Protein AF-A0A212RN78-F1 (afdb_monomer_lite)

Secondary structure (DSSP, 8-state):
----TT--HHHHHHHHHHHHHHHH-HHHHHHHHH-HHHHHHHTT--GGGTTTS-------BTTB------S---GGGTT-HHHHHHHHHHHHT--PPP--

Structure (mmCIF, N/CA/C/O backbone):
data_AF-A0A212RN78-F1
#
_entry.id   AF-A0A212RN78-F1
#
loop_
_atom_site.group_PDB
_atom_site.id
_atom_site.type_symbol
_atom_site.label_atom_id
_atom_site.label_alt_id
_atom_site.label_comp_id
_atom_site.label_asym_id
_atom_site.label_entity_id
_atom_site.label_seq_id
_atom_site.pdbx_PDB_ins_code
_atom_site.Cartn_x
_atom_site.Cartn_y
_atom_site.Cartn_z
_atom_site.occupancy
_atom_site.B_iso_or_equiv
_atom_site.auth_seq_id
_atom_site.auth_comp_id
_atom_site.auth_asym_id
_atom_site.auth_atom_id
_atom_site.pdbx_PDB_model_num
ATOM 1 N N . MET A 1 1 ? -5.102 -14.180 3.852 1.00 31.94 1 MET A N 1
ATOM 2 C CA . MET A 1 1 ? -3.690 -14.178 3.379 1.00 31.94 1 MET A CA 1
ATOM 3 C C . MET A 1 1 ? -3.618 -13.767 1.902 1.00 31.94 1 MET A C 1
ATOM 5 O O . MET A 1 1 ? -3.810 -14.600 1.020 1.00 31.94 1 MET A O 1
ATOM 9 N N . ALA A 1 2 ? -3.385 -12.484 1.610 1.00 30.44 2 ALA A N 1
ATOM 10 C CA . ALA A 1 2 ? -3.176 -12.019 0.238 1.00 30.44 2 ALA A CA 1
ATOM 11 C C . ALA A 1 2 ? -1.802 -12.505 -0.256 1.00 30.44 2 ALA A C 1
ATOM 13 O O . ALA A 1 2 ? -0.760 -12.014 0.168 1.00 30.44 2 ALA A O 1
ATOM 14 N N . ARG A 1 3 ? -1.785 -13.528 -1.117 1.00 37.66 3 ARG A N 1
ATOM 15 C CA . ARG A 1 3 ? -0.553 -13.991 -1.764 1.00 37.66 3 ARG A CA 1
ATOM 16 C C . ARG A 1 3 ? -0.257 -13.076 -2.947 1.00 37.66 3 ARG A C 1
ATOM 18 O O . ARG A 1 3 ? -1.016 -13.069 -3.915 1.00 37.66 3 ARG A O 1
ATOM 25 N N . ILE A 1 4 ? 0.871 -12.369 -2.907 1.00 43.53 4 ILE A N 1
ATOM 26 C CA . ILE A 1 4 ? 1.488 -11.820 -4.119 1.00 43.53 4 ILE A CA 1
ATOM 27 C C . ILE A 1 4 ? 1.952 -13.032 -4.936 1.00 43.53 4 ILE A C 1
ATOM 29 O O . ILE A 1 4 ? 3.042 -13.561 -4.729 1.00 43.53 4 ILE A O 1
ATOM 33 N N . ARG A 1 5 ? 1.081 -13.556 -5.808 1.00 40.25 5 ARG A N 1
ATOM 34 C CA . ARG A 1 5 ? 1.454 -14.607 -6.760 1.00 40.25 5 ARG A CA 1
ATOM 35 C C . ARG A 1 5 ? 2.569 -14.043 -7.649 1.00 40.25 5 ARG A C 1
ATOM 37 O O . ARG A 1 5 ? 2.293 -13.188 -8.480 1.00 40.25 5 ARG A O 1
ATOM 44 N N . GLY A 1 6 ? 3.806 -14.503 -7.446 1.00 46.44 6 GLY A N 1
ATOM 45 C CA . GLY A 1 6 ? 4.934 -14.239 -8.349 1.00 46.44 6 GLY A CA 1
ATOM 46 C C . GLY A 1 6 ? 6.039 -13.299 -7.853 1.00 46.44 6 GLY A C 1
ATOM 47 O O . GLY A 1 6 ? 6.940 -13.007 -8.630 1.00 46.44 6 GLY A O 1
ATOM 48 N N . GLY A 1 7 ? 6.027 -12.836 -6.598 1.00 53.78 7 GLY A N 1
ATOM 49 C CA . GLY A 1 7 ? 7.159 -12.074 -6.053 1.00 53.78 7 GLY A CA 1
ATOM 50 C C . GLY A 1 7 ? 8.325 -12.995 -5.690 1.00 53.78 7 GLY A C 1
ATOM 51 O O . GLY A 1 7 ? 8.179 -13.849 -4.817 1.00 53.78 7 GLY A O 1
ATOM 52 N N . THR A 1 8 ? 9.484 -12.837 -6.329 1.00 65.50 8 THR A N 1
ATOM 53 C CA . THR A 1 8 ? 10.730 -13.467 -5.861 1.00 65.50 8 THR A CA 1
ATOM 54 C C . THR A 1 8 ? 11.078 -12.945 -4.458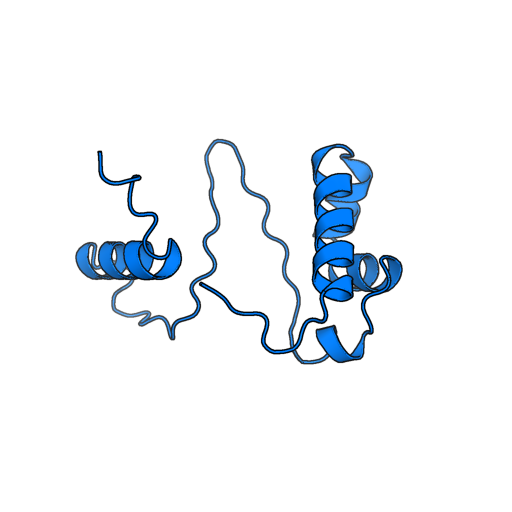 1.00 65.50 8 THR A C 1
ATOM 56 O O . THR A 1 8 ? 10.624 -11.872 -4.054 1.00 65.50 8 THR A O 1
ATOM 59 N N . ALA A 1 9 ? 11.894 -13.674 -3.687 1.00 71.44 9 ALA A N 1
ATOM 60 C CA . ALA A 1 9 ? 12.299 -13.247 -2.339 1.00 71.44 9 ALA A CA 1
ATOM 61 C C . ALA A 1 9 ? 12.884 -11.816 -2.312 1.00 71.44 9 ALA A C 1
ATOM 63 O O . ALA A 1 9 ? 12.680 -11.079 -1.348 1.00 71.44 9 ALA A O 1
ATOM 64 N N . SER A 1 10 ? 13.537 -11.395 -3.400 1.00 77.69 10 SER A N 1
ATOM 65 C CA . SER A 1 10 ? 14.064 -10.040 -3.570 1.00 77.69 10 SER A CA 1
ATOM 66 C C . SER A 1 10 ? 12.975 -8.968 -3.690 1.00 77.69 10 SER A C 1
ATOM 68 O O . SER A 1 10 ? 13.144 -7.878 -3.148 1.00 77.69 10 SER A O 1
ATOM 70 N N . VAL A 1 11 ? 11.833 -9.259 -4.324 1.00 81.19 11 VAL A N 1
ATOM 71 C CA . VAL A 1 11 ? 10.707 -8.312 -4.424 1.00 81.19 11 VAL A CA 1
ATOM 72 C C . VAL A 1 11 ? 10.139 -8.008 -3.038 1.00 81.19 11 VAL A C 1
ATOM 74 O O . VAL A 1 11 ? 9.975 -6.842 -2.688 1.00 81.19 11 VAL A O 1
ATOM 77 N N . LEU A 1 12 ? 9.904 -9.034 -2.213 1.00 81.62 12 LEU A N 1
ATOM 78 C CA . LEU A 1 12 ? 9.407 -8.845 -0.843 1.00 81.62 12 LEU A CA 1
ATOM 79 C C . LEU A 1 12 ? 10.393 -8.055 0.029 1.00 81.62 12 LEU A C 1
ATOM 81 O O . LEU A 1 12 ? 9.975 -7.180 0.784 1.00 81.62 12 LEU A O 1
ATOM 85 N N . GLN A 1 13 ? 11.696 -8.315 -0.104 1.00 86.31 13 GLN A N 1
ATOM 86 C CA . GLN A 1 13 ? 12.733 -7.556 0.603 1.00 86.31 13 GLN A CA 1
ATOM 87 C C . GLN A 1 13 ? 12.758 -6.079 0.185 1.00 86.31 13 GLN A C 1
ATOM 89 O O . GLN A 1 13 ? 12.862 -5.200 1.041 1.00 86.31 13 GLN A O 1
ATOM 94 N N . ASN A 1 14 ? 12.623 -5.792 -1.112 1.00 89.38 14 ASN A N 1
ATOM 95 C CA . ASN A 1 14 ? 12.594 -4.422 -1.620 1.00 89.38 14 ASN A CA 1
ATOM 96 C C . ASN A 1 14 ? 11.360 -3.657 -1.118 1.00 89.38 14 ASN A C 1
ATOM 98 O O . ASN A 1 14 ? 11.506 -2.524 -0.659 1.00 89.38 14 ASN A O 1
ATOM 102 N N . ILE A 1 15 ? 10.179 -4.288 -1.119 1.00 89.19 15 ILE A N 1
ATOM 103 C CA . ILE A 1 15 ? 8.960 -3.717 -0.520 1.00 89.19 15 ILE A CA 1
ATOM 104 C C . ILE A 1 15 ? 9.186 -3.439 0.972 1.00 89.19 15 ILE A C 1
ATOM 106 O O . ILE A 1 15 ? 8.935 -2.329 1.440 1.00 89.19 15 ILE A O 1
ATOM 110 N N . GLY A 1 16 ? 9.711 -4.421 1.712 1.00 89.75 16 GLY A N 1
ATOM 111 C CA . GLY A 1 16 ? 9.988 -4.283 3.142 1.00 89.75 16 GLY A CA 1
ATOM 112 C C . GLY A 1 16 ? 10.918 -3.110 3.457 1.00 89.75 16 GLY A C 1
ATOM 113 O O . GLY A 1 16 ? 10.660 -2.358 4.394 1.00 89.75 16 GLY A O 1
ATOM 114 N N . ARG A 1 17 ? 11.952 -2.885 2.637 1.00 91.25 17 ARG A N 1
ATOM 115 C CA . ARG A 1 17 ? 12.868 -1.743 2.787 1.00 91.25 17 ARG A CA 1
ATOM 116 C C . ARG A 1 17 ? 12.167 -0.396 2.592 1.00 91.25 17 ARG A C 1
ATOM 118 O O . ARG A 1 17 ? 12.428 0.528 3.357 1.00 91.25 17 ARG A O 1
ATOM 125 N N . VAL A 1 18 ? 11.282 -0.283 1.600 1.00 93.88 18 VAL A N 1
ATOM 126 C CA . VAL A 1 18 ? 10.500 0.945 1.360 1.00 93.88 18 VAL A CA 1
ATOM 127 C C . VAL A 1 18 ? 9.585 1.250 2.546 1.00 93.88 18 VAL A C 1
ATOM 129 O O . VAL A 1 18 ? 9.561 2.383 3.024 1.00 93.88 18 VAL A O 1
ATOM 132 N N . ILE A 1 19 ? 8.889 0.235 3.065 1.00 93.06 19 ILE A N 1
ATOM 133 C CA . ILE A 1 19 ? 8.002 0.377 4.230 1.00 93.06 19 ILE A CA 1
ATOM 134 C C . ILE A 1 19 ? 8.802 0.753 5.484 1.00 93.06 19 ILE A C 1
ATOM 136 O O . ILE A 1 19 ? 8.406 1.652 6.225 1.00 93.06 19 ILE A O 1
ATOM 140 N N . ALA A 1 20 ? 9.946 0.104 5.716 1.00 92.12 20 ALA A N 1
ATOM 141 C CA . ALA A 1 20 ? 10.806 0.410 6.855 1.00 92.12 20 ALA A CA 1
ATOM 142 C C . ALA A 1 20 ? 11.288 1.869 6.821 1.00 92.12 20 ALA A C 1
ATOM 144 O O . ALA A 1 20 ? 11.187 2.565 7.828 1.00 92.12 20 ALA A O 1
ATOM 145 N N . ALA A 1 21 ? 11.717 2.361 5.652 1.00 92.88 21 ALA A N 1
ATOM 146 C CA . ALA A 1 21 ? 12.100 3.761 5.479 1.00 92.88 21 ALA A CA 1
ATOM 147 C C . ALA A 1 21 ? 10.929 4.718 5.764 1.00 92.88 21 ALA A C 1
ATOM 149 O O . ALA A 1 21 ? 11.083 5.670 6.525 1.00 92.88 21 ALA A O 1
ATOM 150 N N . ALA A 1 22 ? 9.739 4.432 5.225 1.00 94.75 22 ALA A N 1
ATOM 151 C CA . ALA A 1 22 ? 8.539 5.228 5.485 1.00 94.75 22 ALA A CA 1
ATOM 152 C C . ALA A 1 22 ? 8.116 5.213 6.967 1.00 94.75 22 ALA A C 1
ATOM 154 O O . ALA A 1 22 ? 7.512 6.168 7.451 1.00 94.75 22 ALA A O 1
ATOM 155 N N . THR A 1 23 ? 8.457 4.163 7.717 1.00 91.69 23 THR A N 1
ATOM 156 C CA . THR A 1 23 ? 8.107 4.052 9.139 1.00 91.69 23 THR A CA 1
ATOM 157 C C . THR A 1 23 ? 8.904 5.037 9.998 1.00 91.69 23 THR A C 1
ATOM 159 O O . THR A 1 23 ? 8.350 5.606 10.937 1.00 91.69 23 THR A O 1
ATOM 162 N N . THR A 1 24 ? 10.171 5.295 9.667 1.00 93.31 24 THR A N 1
ATOM 163 C CA . THR A 1 24 ? 11.060 6.144 10.480 1.00 93.31 24 THR A CA 1
ATOM 164 C C . THR A 1 24 ? 11.306 7.539 9.904 1.00 93.31 24 THR A C 1
ATOM 166 O O . THR A 1 24 ? 11.739 8.417 10.644 1.00 93.31 24 THR A O 1
ATOM 169 N N . ASP A 1 25 ? 11.038 7.765 8.614 1.00 95.50 25 ASP A N 1
ATOM 170 C CA . ASP A 1 25 ? 11.257 9.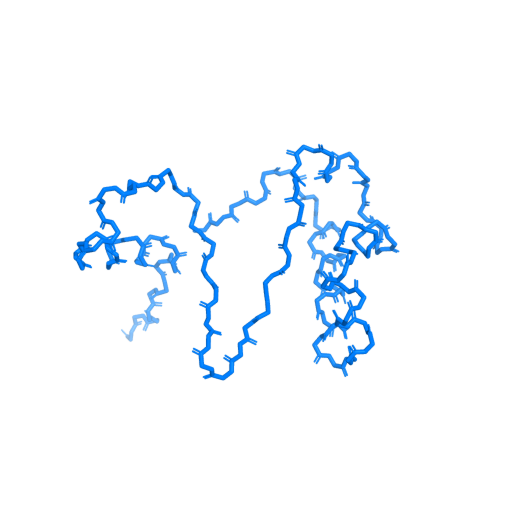049 7.935 1.00 95.50 25 ASP A CA 1
ATOM 171 C C . ASP A 1 25 ? 9.936 9.637 7.384 1.00 95.50 25 ASP A C 1
ATOM 173 O O . ASP A 1 25 ? 9.355 9.091 6.438 1.00 95.50 25 ASP A O 1
ATOM 177 N N . PRO A 1 26 ? 9.456 10.777 7.926 1.00 94.50 26 PRO A N 1
ATOM 178 C CA . PRO A 1 26 ? 8.260 11.466 7.436 1.00 94.50 26 PRO A CA 1
ATOM 179 C C . PRO A 1 26 ? 8.339 11.913 5.968 1.00 94.50 26 PRO A C 1
ATOM 181 O O . PRO A 1 26 ? 7.310 11.982 5.293 1.00 94.50 26 PRO A O 1
ATOM 184 N N . VAL A 1 27 ? 9.535 12.217 5.451 1.00 96.31 27 VAL A N 1
ATOM 185 C CA . VAL A 1 27 ? 9.727 12.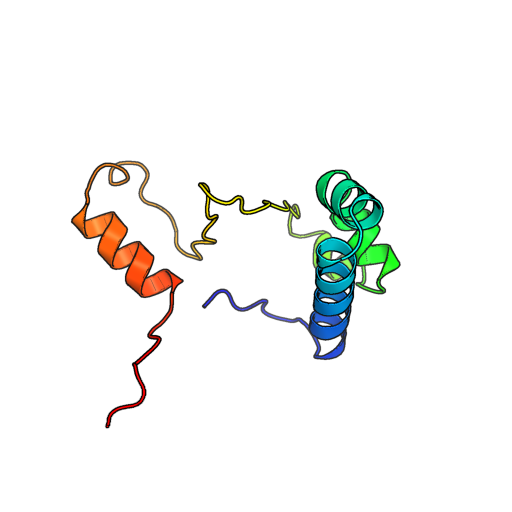607 4.046 1.00 96.31 27 VAL A CA 1
ATOM 186 C C . VAL A 1 27 ? 9.556 11.390 3.144 1.00 96.31 27 VAL A C 1
ATOM 188 O O . VAL A 1 27 ? 8.778 11.448 2.188 1.00 96.31 27 VAL A O 1
ATOM 191 N N . ALA A 1 28 ? 10.207 10.272 3.477 1.00 94.25 28 ALA A N 1
ATOM 192 C CA . ALA A 1 28 ? 10.031 9.004 2.770 1.00 94.25 28 ALA A CA 1
ATOM 193 C C . ALA A 1 28 ? 8.573 8.521 2.810 1.00 94.25 28 ALA A C 1
ATOM 195 O O . ALA A 1 28 ? 8.043 8.069 1.795 1.00 94.25 28 ALA A O 1
ATOM 196 N N . ARG A 1 29 ? 7.897 8.681 3.953 1.00 95.25 29 ARG A N 1
ATOM 197 C CA . ARG A 1 29 ? 6.468 8.385 4.115 1.00 95.25 29 ARG A CA 1
ATOM 198 C C . ARG A 1 29 ? 5.598 9.196 3.164 1.00 95.25 29 ARG A C 1
ATOM 200 O O . ARG A 1 29 ? 4.800 8.626 2.426 1.00 95.25 29 ARG A O 1
ATOM 207 N N . LYS A 1 30 ? 5.780 10.520 3.136 1.00 95.75 30 LYS A N 1
ATOM 208 C CA . LYS A 1 30 ? 5.029 11.405 2.237 1.00 95.75 30 LYS A CA 1
ATOM 209 C C . LYS A 1 30 ? 5.306 11.083 0.767 1.00 95.75 30 LYS A C 1
ATOM 211 O O . LYS A 1 30 ? 4.386 11.118 -0.045 1.00 95.75 30 LYS A O 1
ATOM 216 N N . ALA A 1 31 ? 6.550 10.750 0.422 1.00 95.31 31 ALA A N 1
ATOM 217 C CA . ALA A 1 31 ? 6.903 10.318 -0.927 1.00 95.31 31 ALA A CA 1
ATOM 218 C C . ALA A 1 31 ? 6.183 9.016 -1.314 1.00 95.31 31 ALA A C 1
ATOM 220 O O . ALA A 1 31 ? 5.612 8.945 -2.397 1.00 95.31 31 ALA A O 1
ATOM 221 N N . LEU A 1 32 ? 6.142 8.030 -0.410 1.00 95.31 32 LEU A N 1
ATOM 222 C CA . LEU A 1 32 ? 5.446 6.759 -0.623 1.00 95.31 32 LEU A CA 1
ATOM 223 C C . LEU A 1 32 ? 3.930 6.929 -0.781 1.00 95.31 32 LEU A C 1
ATOM 225 O O . LEU A 1 32 ? 3.341 6.253 -1.613 1.00 95.31 32 LEU A O 1
ATOM 229 N N . LEU A 1 33 ? 3.305 7.828 -0.018 1.00 94.62 33 LEU A N 1
ATOM 230 C CA . LEU A 1 33 ? 1.871 8.119 -0.141 1.00 94.62 33 LEU A CA 1
ATOM 231 C C . LEU A 1 33 ? 1.520 8.818 -1.463 1.00 94.62 33 LEU A C 1
ATOM 233 O O . LEU A 1 33 ? 0.470 8.548 -2.039 1.00 94.62 33 LEU A O 1
ATOM 237 N N . ASN A 1 34 ? 2.392 9.709 -1.941 1.00 95.44 34 ASN A N 1
ATOM 238 C CA . ASN A 1 34 ? 2.145 10.500 -3.148 1.00 95.44 34 ASN A CA 1
ATOM 239 C C . ASN A 1 34 ? 2.464 9.745 -4.445 1.00 95.44 34 ASN A C 1
ATOM 241 O O . ASN A 1 34 ? 1.772 9.937 -5.442 1.00 95.44 34 ASN A O 1
ATOM 245 N N . ASP A 1 35 ? 3.522 8.932 -4.445 1.00 94.62 35 ASP A N 1
ATOM 246 C CA . ASP A 1 35 ? 3.977 8.167 -5.609 1.00 94.62 35 ASP A CA 1
ATOM 247 C C . ASP A 1 35 ? 4.433 6.752 -5.196 1.00 94.62 35 ASP A C 1
ATOM 249 O O . ASP A 1 35 ? 5.636 6.459 -5.141 1.00 94.62 35 ASP A O 1
ATOM 253 N N . PRO A 1 36 ? 3.480 5.853 -4.874 1.00 93.75 36 PRO A N 1
ATOM 254 C CA . PRO A 1 36 ? 3.804 4.494 -4.464 1.00 93.75 36 PRO A CA 1
ATOM 255 C C . PRO A 1 36 ? 4.622 3.733 -5.503 1.00 93.75 36 PRO A C 1
ATOM 257 O O . PRO A 1 36 ? 5.609 3.075 -5.176 1.00 93.75 36 PRO A O 1
ATOM 260 N N . GLU A 1 37 ? 4.215 3.823 -6.766 1.00 92.12 37 GLU A N 1
ATOM 261 C CA . GLU A 1 37 ? 4.810 3.058 -7.857 1.00 92.12 37 GLU A CA 1
ATOM 262 C C . GLU A 1 37 ? 6.236 3.536 -8.136 1.00 92.12 37 GLU A C 1
ATOM 264 O O . GLU A 1 37 ? 7.151 2.713 -8.185 1.00 92.12 37 GLU A O 1
ATOM 269 N N . GLY A 1 38 ? 6.472 4.851 -8.205 1.00 92.12 38 GLY A N 1
ATOM 270 C CA . GLY A 1 38 ? 7.816 5.393 -8.382 1.00 92.12 38 GLY A CA 1
ATOM 271 C C . GLY A 1 38 ? 8.757 5.048 -7.226 1.00 92.12 38 GLY A C 1
ATOM 272 O O . GLY A 1 38 ? 9.926 4.727 -7.460 1.00 92.12 38 GLY A O 1
ATOM 273 N N . MET A 1 39 ? 8.262 5.030 -5.985 1.00 93.38 39 MET A N 1
ATOM 274 C CA . MET A 1 39 ? 9.052 4.612 -4.819 1.00 93.38 39 MET A CA 1
ATOM 275 C C . MET A 1 39 ? 9.423 3.125 -4.863 1.00 93.38 39 MET A C 1
ATOM 277 O O . MET A 1 39 ? 10.565 2.763 -4.567 1.00 93.38 39 MET A O 1
ATOM 281 N N . LEU A 1 40 ? 8.495 2.264 -5.282 1.00 91.81 40 LEU A N 1
ATOM 282 C CA . LEU A 1 40 ? 8.738 0.831 -5.448 1.00 91.81 40 LEU A CA 1
ATOM 283 C C . LEU A 1 40 ? 9.724 0.547 -6.594 1.00 91.81 40 LEU A C 1
ATOM 285 O O . LEU A 1 40 ? 10.643 -0.259 -6.423 1.00 91.81 40 LEU A O 1
ATOM 289 N N . VAL A 1 41 ? 9.612 1.259 -7.720 1.00 91.94 41 VAL A N 1
ATOM 290 C CA . VAL A 1 41 ? 10.561 1.154 -8.843 1.00 91.94 41 VAL A CA 1
ATOM 291 C C . VAL A 1 41 ? 11.965 1.591 -8.425 1.00 91.94 41 VAL A C 1
ATOM 293 O O . VAL A 1 41 ? 12.931 0.866 -8.662 1.00 91.94 41 VAL A O 1
ATOM 296 N N . ARG A 1 42 ? 12.101 2.726 -7.722 1.00 91.38 42 ARG A N 1
ATOM 297 C CA . ARG A 1 42 ? 13.395 3.193 -7.177 1.00 91.38 42 ARG A CA 1
ATOM 298 C C . ARG A 1 42 ? 14.018 2.202 -6.197 1.00 91.38 42 ARG A C 1
ATOM 300 O O . ARG A 1 42 ? 15.238 2.153 -6.065 1.00 91.38 42 ARG A O 1
ATOM 307 N N . ALA A 1 43 ? 13.195 1.402 -5.526 1.00 89.94 43 ALA A N 1
ATOM 308 C CA . ALA A 1 43 ? 13.651 0.349 -4.633 1.00 89.94 43 ALA A CA 1
ATOM 309 C C . ALA A 1 43 ? 14.065 -0.945 -5.350 1.00 89.94 43 ALA A C 1
ATOM 311 O O . ALA A 1 43 ? 14.476 -1.887 -4.670 1.00 89.94 43 ALA A O 1
ATOM 312 N N . GLY A 1 44 ? 13.994 -0.991 -6.684 1.00 89.50 44 GLY A N 1
ATOM 313 C CA . GLY A 1 44 ? 14.430 -2.120 -7.504 1.00 89.50 44 GLY A CA 1
ATOM 314 C C . GLY A 1 44 ? 13.324 -3.119 -7.838 1.00 89.50 44 GLY A C 1
ATOM 315 O O . GLY A 1 44 ? 13.624 -4.278 -8.117 1.00 89.50 44 GLY A O 1
ATOM 316 N N . ILE A 1 45 ? 12.052 -2.717 -7.761 1.00 88.06 45 ILE A N 1
ATOM 317 C CA . ILE A 1 45 ? 10.935 -3.537 -8.244 1.00 88.06 45 ILE A CA 1
ATOM 318 C C . ILE A 1 45 ? 10.742 -3.249 -9.730 1.00 88.06 45 ILE A C 1
ATOM 320 O O . ILE A 1 45 ? 10.563 -2.100 -10.124 1.00 88.06 45 ILE A O 1
ATOM 324 N N . ASP A 1 46 ? 10.785 -4.298 -10.549 1.00 87.69 46 ASP A N 1
ATOM 325 C CA . ASP A 1 46 ? 10.563 -4.171 -11.987 1.00 87.69 46 ASP A CA 1
ATOM 326 C C . ASP A 1 46 ? 9.142 -3.626 -12.252 1.00 87.69 46 ASP A C 1
ATOM 328 O O . ASP A 1 46 ? 8.173 -4.194 -11.726 1.00 87.69 46 ASP A O 1
ATOM 332 N N . PRO A 1 47 ? 8.989 -2.557 -13.059 1.00 86.19 47 PRO A N 1
ATOM 333 C CA . PRO A 1 47 ? 7.687 -2.026 -13.453 1.00 86.19 47 PRO A CA 1
ATOM 334 C C . PRO A 1 47 ? 6.709 -3.083 -13.982 1.00 86.19 47 PRO A C 1
ATOM 336 O O . PRO A 1 47 ? 5.505 -2.926 -13.797 1.00 86.19 47 PRO A O 1
ATOM 339 N N . VAL A 1 48 ? 7.181 -4.189 -14.574 1.00 83.81 48 VAL A N 1
ATOM 340 C CA . VAL A 1 48 ? 6.322 -5.295 -15.036 1.00 83.81 48 VAL A CA 1
ATOM 341 C C . VAL A 1 48 ? 5.501 -5.921 -13.903 1.00 83.81 48 VAL A C 1
ATOM 343 O O . VAL A 1 48 ? 4.380 -6.377 -14.123 1.00 83.81 48 VAL A O 1
ATOM 346 N N . HIS A 1 49 ? 6.018 -5.907 -12.670 1.00 78.00 49 HIS A N 1
ATOM 347 C CA . HIS A 1 49 ? 5.310 -6.406 -11.490 1.00 78.00 49 HIS A CA 1
ATOM 348 C C . HIS A 1 49 ? 4.249 -5.427 -10.968 1.00 78.00 49 HIS A C 1
ATOM 350 O O . HIS A 1 49 ? 3.375 -5.833 -10.200 1.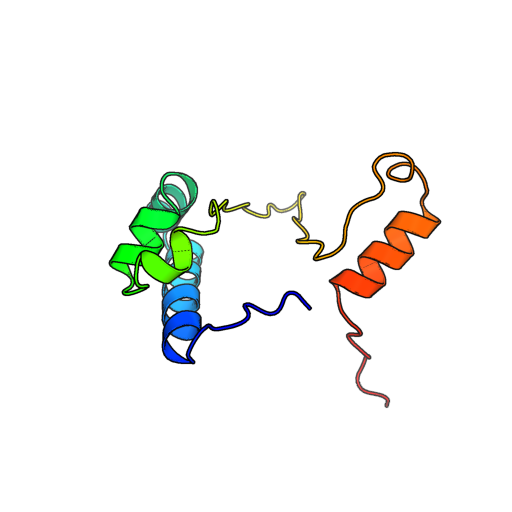00 78.00 49 HIS A O 1
ATOM 356 N N . LEU A 1 50 ? 4.313 -4.161 -11.391 1.00 79.69 50 LEU A N 1
ATOM 357 C CA . LEU A 1 50 ? 3.384 -3.095 -11.013 1.00 79.69 50 LEU A CA 1
ATOM 358 C C . LEU A 1 50 ? 2.344 -2.831 -12.111 1.00 79.69 50 LEU A C 1
ATOM 360 O O . LEU A 1 50 ? 1.193 -2.551 -11.807 1.00 79.69 50 LEU A O 1
ATOM 364 N N . ALA A 1 51 ? 2.703 -3.005 -13.385 1.00 67.06 51 ALA A N 1
ATOM 365 C CA . ALA A 1 51 ? 1.893 -2.623 -14.546 1.00 67.06 51 ALA A CA 1
ATOM 366 C C . ALA A 1 51 ? 0.488 -3.259 -14.602 1.00 67.06 51 ALA A C 1
ATOM 368 O O . ALA A 1 51 ? -0.412 -2.717 -15.238 1.00 67.06 51 ALA A O 1
ATOM 369 N N . ALA A 1 52 ? 0.273 -4.394 -13.931 1.00 62.59 52 ALA A N 1
ATOM 370 C CA . ALA A 1 52 ? -1.032 -5.055 -13.860 1.00 62.59 52 ALA A CA 1
ATOM 371 C C . ALA A 1 52 ? -1.910 -4.592 -12.678 1.00 62.59 52 ALA A C 1
ATOM 373 O O . ALA A 1 52 ? -3.025 -5.092 -12.514 1.00 62.59 52 ALA A O 1
ATOM 374 N N . LYS A 1 53 ? -1.407 -3.720 -11.794 1.00 66.62 53 LYS A N 1
ATOM 375 C CA . LYS A 1 53 ? -2.035 -3.392 -10.508 1.00 66.62 53 LYS A CA 1
ATOM 376 C C . LYS A 1 53 ? -1.761 -1.938 -10.131 1.00 66.62 53 LYS A C 1
ATOM 378 O O . LYS A 1 53 ? -0.640 -1.604 -9.776 1.00 66.62 53 LYS A O 1
ATOM 383 N N . ARG A 1 54 ? -2.807 -1.106 -10.093 1.00 81.44 54 ARG A N 1
ATOM 384 C CA . ARG A 1 54 ? -2.729 0.209 -9.440 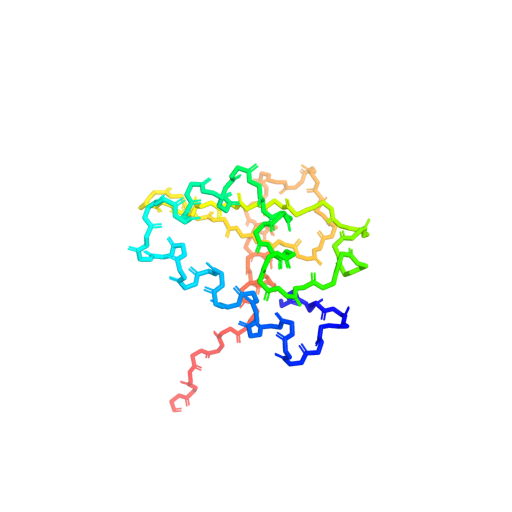1.00 81.44 54 ARG A CA 1
ATOM 385 C C . ARG A 1 54 ? -2.310 0.009 -7.984 1.00 81.44 54 ARG A C 1
ATOM 387 O O . ARG A 1 54 ? -3.053 -0.618 -7.224 1.00 81.44 54 ARG A O 1
ATOM 394 N N . VAL A 1 55 ? -1.151 0.533 -7.598 1.00 87.06 55 VAL A N 1
ATOM 395 C CA . VAL A 1 55 ? -0.695 0.462 -6.206 1.00 87.06 55 VAL A CA 1
ATOM 396 C C . VAL A 1 55 ? -1.264 1.647 -5.437 1.00 87.06 55 VAL A C 1
ATOM 398 O O . VAL A 1 55 ? -1.062 2.801 -5.802 1.00 87.06 55 VAL A O 1
ATOM 401 N N . VAL A 1 56 ? -1.980 1.357 -4.353 1.00 89.50 56 VAL A N 1
ATOM 402 C CA . VAL A 1 56 ? -2.499 2.365 -3.425 1.00 89.50 56 VAL A CA 1
ATOM 403 C C . VAL A 1 56 ? -1.914 2.086 -2.050 1.00 89.50 56 VAL A C 1
ATOM 405 O O . VAL A 1 56 ? -1.923 0.944 -1.590 1.00 89.50 56 VAL A O 1
ATOM 408 N N . VAL A 1 57 ? -1.393 3.128 -1.408 1.00 91.50 57 VAL A N 1
ATOM 409 C CA . VAL A 1 57 ? -0.872 3.058 -0.042 1.00 91.50 57 VAL A CA 1
ATOM 410 C C . VAL A 1 57 ? -1.889 3.705 0.879 1.00 91.50 57 VAL A C 1
ATOM 412 O O . VAL A 1 57 ? -2.284 4.850 0.672 1.00 91.50 57 VAL A O 1
ATOM 415 N N . HIS A 1 58 ? -2.298 2.954 1.893 1.00 91.62 58 HIS A N 1
ATOM 416 C CA . HIS A 1 58 ? -3.131 3.439 2.978 1.00 91.62 58 HIS A CA 1
ATOM 417 C C . HIS A 1 58 ? -2.297 3.478 4.256 1.00 91.62 58 HIS A C 1
ATOM 419 O O . HIS A 1 58 ? -1.598 2.514 4.566 1.00 91.62 58 HIS A O 1
ATOM 425 N N . GLU A 1 59 ? -2.346 4.602 4.966 1.00 90.75 59 GLU A N 1
ATOM 426 C CA . GLU A 1 59 ? -1.651 4.782 6.236 1.00 90.75 59 GLU A CA 1
ATOM 427 C C . GLU A 1 59 ? -2.626 4.603 7.396 1.00 90.75 59 GLU A C 1
ATOM 429 O O . GLU A 1 59 ? -3.627 5.313 7.496 1.00 90.75 59 GLU A O 1
ATOM 434 N N . ASP A 1 60 ? -2.300 3.678 8.291 1.00 90.25 60 ASP A N 1
ATOM 435 C CA . ASP A 1 60 ? -3.010 3.526 9.553 1.00 90.25 60 ASP A CA 1
ATOM 436 C C . ASP A 1 60 ? -2.692 4.687 10.501 1.00 90.25 60 ASP A C 1
ATOM 438 O O . ASP A 1 60 ? -1.571 5.196 10.562 1.00 90.25 60 ASP A O 1
ATOM 442 N N . THR A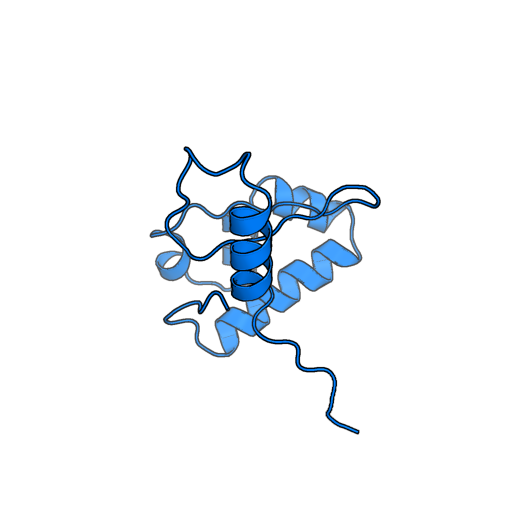 1 61 ? -3.688 5.082 11.286 1.00 90.19 61 THR A N 1
ATOM 443 C CA . THR A 1 61 ? -3.557 6.082 12.348 1.00 90.19 61 THR A CA 1
ATOM 444 C C . THR A 1 61 ? -3.965 5.471 13.686 1.00 90.19 61 THR A C 1
ATOM 446 O O . THR A 1 61 ? -4.464 4.349 13.749 1.00 90.19 61 THR A O 1
ATOM 449 N N . ALA A 1 62 ? -3.815 6.223 14.779 1.00 91.62 62 ALA A N 1
ATOM 450 C CA . ALA A 1 62 ? -4.253 5.771 16.102 1.00 91.62 62 ALA A CA 1
ATOM 451 C C . ALA A 1 62 ? -5.755 5.418 16.174 1.00 91.62 62 ALA A C 1
ATOM 453 O O . ALA A 1 62 ? -6.164 4.692 17.076 1.00 91.62 62 ALA A O 1
ATOM 454 N N . SER A 1 63 ? -6.575 5.925 15.248 1.00 92.75 63 SER A N 1
ATOM 455 C CA . SER A 1 63 ? -8.022 5.694 15.197 1.00 92.75 63 SER A CA 1
ATOM 456 C C . SER A 1 63 ? -8.494 5.016 13.908 1.00 92.75 63 SER A C 1
ATOM 458 O O . SER A 1 63 ? -9.697 4.881 13.701 1.00 92.75 63 SER A O 1
ATOM 460 N N . THR A 1 64 ? -7.593 4.625 13.002 1.00 88.62 64 THR A N 1
ATOM 461 C CA . THR A 1 64 ? -7.959 4.057 11.694 1.00 88.62 64 THR A CA 1
ATOM 462 C C . THR A 1 64 ? -7.007 2.938 11.316 1.00 88.62 64 THR A C 1
ATOM 464 O O . THR A 1 64 ? -5.800 3.151 11.271 1.00 88.62 64 THR A O 1
ATOM 467 N N . ILE A 1 65 ? -7.560 1.770 10.998 1.00 86.94 65 ILE A N 1
ATOM 468 C CA . ILE A 1 65 ? -6.812 0.613 10.504 1.00 86.94 65 ILE A CA 1
ATOM 469 C C . ILE A 1 65 ? -7.388 0.210 9.149 1.00 86.94 65 ILE A C 1
ATOM 471 O O . ILE A 1 65 ? -8.609 0.127 8.992 1.00 86.94 65 ILE A O 1
ATOM 475 N N . HIS A 1 66 ? -6.517 -0.060 8.182 1.00 87.56 66 HIS A N 1
ATOM 476 C CA . HIS A 1 66 ? -6.886 -0.523 6.852 1.00 87.56 66 HIS A CA 1
ATOM 477 C C . HIS A 1 66 ? -6.670 -2.030 6.732 1.00 87.56 66 HIS A C 1
ATOM 479 O O . HIS A 1 66 ? -5.615 -2.568 7.061 1.00 87.56 66 HIS A O 1
ATOM 485 N N . MET A 1 67 ? -7.671 -2.730 6.202 1.00 79.94 67 MET A N 1
ATOM 486 C CA . MET A 1 67 ? -7.605 -4.168 5.965 1.00 79.94 67 MET A CA 1
ATOM 487 C C . MET A 1 67 ? -7.751 -4.457 4.473 1.00 79.94 67 MET A C 1
ATOM 489 O O . MET A 1 67 ? -8.724 -4.052 3.842 1.00 79.94 67 MET A O 1
ATOM 493 N N . VAL A 1 68 ? -6.790 -5.191 3.906 1.00 79.88 68 VAL A N 1
ATOM 494 C CA . VAL A 1 68 ? -6.879 -5.677 2.523 1.00 79.88 68 VAL A CA 1
ATOM 495 C C . VAL A 1 68 ? -7.639 -6.997 2.515 1.00 79.88 68 VAL A C 1
ATOM 497 O O . VAL A 1 68 ? -7.164 -7.998 3.054 1.00 79.88 68 VAL A O 1
ATOM 500 N N . ILE A 1 69 ? -8.802 -7.009 1.870 1.00 72.75 69 ILE A N 1
ATOM 501 C CA . ILE A 1 69 ? -9.682 -8.175 1.790 1.00 72.75 69 ILE A CA 1
ATOM 502 C C . ILE A 1 69 ? -9.502 -8.832 0.413 1.00 72.75 69 ILE A C 1
ATOM 504 O O . ILE A 1 69 ? -9.881 -8.246 -0.600 1.00 72.75 69 ILE A O 1
ATOM 508 N N . PRO A 1 70 ? -8.906 -10.036 0.329 1.00 61.94 70 PRO A N 1
ATOM 509 C CA . PRO A 1 70 ? -8.637 -10.712 -0.941 1.00 61.94 70 PRO A CA 1
ATOM 510 C C . PRO A 1 70 ? -9.852 -11.516 -1.453 1.00 61.94 70 PRO A C 1
ATOM 512 O O . PRO A 1 70 ? -9.680 -12.627 -1.951 1.00 61.94 70 PRO A O 1
ATOM 515 N N . TYR A 1 71 ? -11.067 -10.987 -1.293 1.00 65.44 71 TYR A N 1
ATOM 516 C CA . TYR A 1 71 ? -12.337 -11.645 -1.617 1.00 65.44 71 TYR A CA 1
ATOM 517 C C . TYR A 1 71 ? -13.240 -10.680 -2.397 1.00 65.44 71 TYR A C 1
ATOM 519 O O . TYR A 1 71 ? -13.160 -9.470 -2.181 1.00 65.44 71 TYR A O 1
ATOM 527 N N . GLU A 1 72 ? -14.081 -11.192 -3.301 1.00 68.75 72 GLU A N 1
ATOM 528 C CA . GLU A 1 72 ? -15.109 -10.362 -3.937 1.00 68.75 72 GLU A CA 1
ATOM 529 C C . GLU A 1 72 ? -16.114 -9.919 -2.877 1.00 68.75 72 GLU A C 1
ATOM 531 O O . GLU A 1 72 ? -16.844 -10.720 -2.296 1.00 68.75 72 GLU A O 1
ATOM 536 N N . LEU A 1 73 ? -16.085 -8.630 -2.570 1.00 72.75 73 LEU A N 1
ATOM 537 C CA . LEU A 1 73 ? -16.890 -8.055 -1.509 1.00 72.75 73 LEU A CA 1
ATOM 538 C C . LEU A 1 73 ? -18.346 -7.972 -1.976 1.00 72.75 73 LEU A C 1
ATOM 540 O O . LEU A 1 73 ? -18.626 -7.410 -3.035 1.00 72.75 73 LEU A O 1
ATOM 544 N N . ASP A 1 74 ? -19.271 -8.508 -1.184 1.00 80.19 74 ASP A N 1
ATOM 545 C CA . ASP A 1 74 ? -20.698 -8.325 -1.428 1.00 80.19 74 ASP A CA 1
ATOM 546 C C . ASP A 1 74 ? -21.112 -6.978 -0.835 1.00 80.19 74 ASP A C 1
ATOM 548 O O . ASP A 1 74 ? -21.310 -6.833 0.375 1.00 80.19 74 ASP A O 1
ATOM 552 N N . SER A 1 75 ? -21.224 -5.969 -1.699 1.00 79.88 75 SER A N 1
ATOM 553 C CA . SER A 1 75 ? -21.557 -4.602 -1.299 1.00 79.88 75 SER A CA 1
ATOM 554 C C . SER A 1 75 ? -22.902 -4.489 -0.582 1.00 79.88 75 SER A C 1
ATOM 556 O O . SER A 1 75 ? -23.098 -3.558 0.196 1.00 79.88 75 SER A O 1
ATOM 558 N N . ASN A 1 76 ? -23.819 -5.434 -0.804 1.00 87.31 76 ASN A N 1
ATOM 559 C CA . ASN A 1 76 ? -25.141 -5.418 -0.178 1.00 87.31 76 ASN A CA 1
ATOM 560 C C . ASN A 1 76 ? -25.109 -5.890 1.280 1.00 87.31 76 ASN A C 1
ATOM 562 O O . ASN A 1 76 ? -26.078 -5.692 2.010 1.00 87.31 76 ASN A O 1
ATOM 566 N N . ARG A 1 77 ? -24.000 -6.498 1.713 1.00 82.62 77 ARG A N 1
ATOM 567 C CA . ARG A 1 77 ? -23.832 -7.072 3.053 1.00 82.62 77 ARG A CA 1
ATOM 568 C C . ARG A 1 77 ? -22.870 -6.283 3.934 1.00 82.62 77 ARG A C 1
ATOM 570 O O . ARG A 1 77 ? -22.561 -6.708 5.034 1.00 82.62 77 ARG A O 1
ATOM 577 N N . ILE A 1 78 ? -22.420 -5.103 3.511 1.00 81.81 78 ILE A N 1
ATOM 578 C CA . ILE A 1 78 ? -21.476 -4.289 4.301 1.00 81.81 78 ILE A CA 1
ATOM 579 C C . ILE A 1 78 ? -22.073 -3.843 5.653 1.00 81.81 78 ILE A C 1
ATOM 581 O O . ILE A 1 78 ? -21.327 -3.587 6.591 1.00 81.81 78 ILE A O 1
ATOM 585 N N . ALA A 1 79 ? -23.401 -3.775 5.783 1.00 85.44 79 ALA A N 1
ATOM 586 C CA . ALA A 1 79 ? -24.071 -3.485 7.055 1.00 85.44 79 ALA A CA 1
ATOM 587 C C . ALA A 1 79 ? -24.343 -4.737 7.921 1.00 85.44 79 ALA A C 1
ATOM 589 O O . ALA A 1 79 ? -24.792 -4.603 9.058 1.00 85.44 79 ALA A O 1
ATOM 590 N N . ASP A 1 80 ? -24.099 -5.940 7.395 1.00 87.19 80 ASP A N 1
ATOM 591 C CA . ASP A 1 80 ? -24.303 -7.216 8.085 1.00 87.19 80 ASP A CA 1
ATOM 592 C C . ASP A 1 80 ? -23.078 -7.521 8.964 1.00 87.19 80 ASP A C 1
ATOM 594 O O . ASP A 1 80 ? -21.968 -7.730 8.473 1.00 87.19 80 ASP A O 1
ATOM 598 N N . THR A 1 81 ? -23.274 -7.507 10.283 1.00 86.50 81 THR A N 1
ATOM 599 C CA . THR A 1 81 ? -22.190 -7.706 11.256 1.00 86.50 81 THR A CA 1
ATOM 600 C C . THR A 1 81 ? -21.577 -9.103 11.159 1.00 86.50 81 THR A C 1
ATOM 602 O O . THR A 1 81 ? -20.355 -9.218 11.236 1.00 86.50 81 THR A O 1
ATOM 605 N N . ASP A 1 82 ? -22.377 -10.140 10.899 1.00 86.31 82 ASP A N 1
ATOM 606 C CA . ASP A 1 82 ? -21.886 -11.519 10.792 1.00 86.31 82 ASP A CA 1
ATOM 607 C C . ASP A 1 82 ? -21.014 -11.681 9.539 1.00 86.31 82 ASP A C 1
ATOM 609 O O . ASP A 1 82 ? -19.945 -12.292 9.575 1.00 86.31 82 ASP A O 1
ATOM 613 N N . TYR A 1 83 ? -21.417 -11.040 8.435 1.00 83.75 83 TYR A N 1
ATOM 614 C CA . TYR A 1 83 ? -20.603 -10.973 7.220 1.00 83.75 83 TYR A CA 1
ATOM 615 C C . TYR A 1 83 ? -19.247 -10.308 7.473 1.00 83.75 83 TYR A C 1
ATOM 617 O O . TYR A 1 83 ? -18.218 -10.816 7.024 1.00 83.75 83 TYR A O 1
ATOM 625 N N . LEU A 1 84 ? -19.229 -9.182 8.193 1.00 84.19 84 LEU A N 1
ATOM 626 C CA . LEU A 1 84 ? -17.990 -8.477 8.519 1.00 84.19 84 LEU A CA 1
ATOM 627 C C . LEU A 1 84 ? -17.091 -9.287 9.461 1.00 84.19 84 LEU A C 1
ATOM 629 O O . LEU A 1 84 ? -15.870 -9.265 9.290 1.00 84.19 84 LEU A O 1
ATOM 633 N N . GLU A 1 85 ? -17.662 -10.024 10.416 1.00 83.38 85 GLU A N 1
ATOM 634 C CA . GLU A 1 85 ? -16.898 -10.932 11.273 1.00 83.38 85 GLU A CA 1
ATOM 635 C C . GLU A 1 85 ? -16.237 -12.055 10.471 1.00 83.38 85 GLU A C 1
ATOM 637 O O . GLU A 1 85 ? -15.033 -12.286 10.615 1.00 83.38 85 GLU A O 1
ATOM 642 N N . ASP A 1 86 ? -16.987 -12.726 9.598 1.00 81.62 86 ASP A N 1
ATOM 643 C CA . ASP A 1 86 ? -16.461 -13.797 8.749 1.00 81.62 86 ASP A CA 1
ATOM 644 C C . ASP A 1 86 ? -15.364 -13.281 7.810 1.00 81.62 86 ASP A C 1
ATOM 646 O O . ASP A 1 86 ? -14.308 -13.909 7.652 1.00 81.62 86 ASP A O 1
ATOM 650 N N . LEU A 1 87 ? -15.574 -12.094 7.239 1.00 79.00 87 LEU A N 1
ATOM 651 C CA . LEU A 1 87 ? -14.604 -11.415 6.388 1.00 79.00 87 LEU A CA 1
ATOM 652 C C . LEU A 1 87 ? -13.330 -11.062 7.164 1.00 79.00 87 LEU A C 1
ATOM 654 O O . LEU A 1 87 ? -12.224 -11.313 6.681 1.00 79.00 87 LEU A O 1
ATOM 658 N N . GLY A 1 88 ? -13.478 -10.548 8.388 1.00 77.06 88 GLY A N 1
ATOM 659 C CA . GLY A 1 88 ? -12.376 -10.256 9.301 1.00 77.06 88 GLY A CA 1
ATOM 660 C C . GLY A 1 88 ? -11.585 -11.511 9.672 1.00 77.06 88 GLY A C 1
ATOM 661 O O . GLY A 1 88 ? -10.356 -11.521 9.565 1.00 77.06 88 GLY A O 1
ATOM 662 N N . ARG A 1 89 ? -12.267 -12.612 10.019 1.00 78.00 89 ARG A N 1
ATOM 663 C CA . ARG A 1 89 ? -11.642 -13.917 10.313 1.00 78.00 89 ARG A CA 1
ATOM 664 C C . ARG A 1 89 ? -10.867 -14.456 9.108 1.00 78.00 89 ARG A C 1
ATOM 666 O O . ARG A 1 89 ? -9.743 -14.945 9.262 1.00 78.00 89 ARG A O 1
ATOM 673 N N . ALA A 1 90 ? -11.430 -14.341 7.905 1.00 73.06 90 ALA A N 1
ATOM 674 C CA . ALA A 1 90 ? -10.781 -14.764 6.666 1.00 73.06 90 ALA A CA 1
ATOM 675 C C . ALA A 1 90 ? -9.564 -13.890 6.303 1.00 73.06 90 ALA A C 1
ATOM 677 O O . ALA A 1 90 ? -8.534 -14.400 5.839 1.00 73.06 90 ALA A O 1
ATOM 678 N N . ALA A 1 91 ? -9.659 -12.577 6.523 1.00 69.56 91 ALA A N 1
ATOM 679 C CA . ALA A 1 91 ? -8.612 -11.614 6.199 1.00 69.56 91 ALA A CA 1
ATOM 680 C C . ALA A 1 91 ? -7.413 -11.708 7.155 1.00 69.56 91 ALA A C 1
ATOM 682 O O . ALA A 1 91 ? -6.277 -11.832 6.682 1.00 69.56 91 ALA A O 1
ATOM 683 N N . LEU A 1 92 ? -7.668 -11.743 8.468 1.00 70.25 92 LEU A N 1
ATOM 684 C CA . LEU A 1 92 ? -6.649 -11.895 9.517 1.00 70.25 92 LEU A CA 1
ATOM 685 C C . LEU A 1 92 ? -5.978 -13.271 9.495 1.00 70.25 92 LEU A C 1
ATOM 687 O O . LEU A 1 92 ? -4.884 -13.418 10.026 1.00 70.25 92 LEU A O 1
ATOM 691 N N . GLY A 1 93 ? -6.607 -14.254 8.841 1.00 60.41 93 GLY A N 1
ATOM 692 C CA . GLY A 1 93 ? -6.026 -15.545 8.501 1.00 60.41 93 GLY A CA 1
ATOM 693 C C . GLY A 1 93 ? -5.515 -16.307 9.714 1.00 60.41 93 GLY A C 1
ATOM 694 O O . GLY A 1 93 ? -4.321 -16.276 9.951 1.00 60.41 93 GLY A O 1
ATOM 695 N N . GLN A 1 94 ? -6.400 -17.010 10.433 1.00 48.00 94 GLN A N 1
ATOM 696 C CA . GLN A 1 94 ? -6.068 -17.929 11.536 1.00 48.00 94 GLN A CA 1
ATOM 697 C C . GLN A 1 94 ? -4.735 -17.623 12.246 1.00 48.00 94 GLN A C 1
ATOM 699 O O . GLN A 1 94 ? -3.831 -18.461 12.270 1.00 48.00 94 GLN A O 1
ATOM 704 N N . CYS A 1 95 ? -4.611 -16.450 12.872 1.00 44.84 95 CYS A N 1
ATOM 705 C CA . CYS A 1 95 ? -3.752 -16.358 14.045 1.00 44.84 95 CYS A CA 1
ATOM 706 C C . CYS A 1 95 ? -4.390 -17.262 15.102 1.00 44.84 95 CYS A C 1
ATOM 708 O O . CYS A 1 95 ? -5.214 -16.823 15.898 1.00 44.84 95 CYS A O 1
ATOM 710 N N . LYS A 1 96 ? -4.082 -18.562 15.051 1.00 41.25 96 LYS A N 1
ATOM 711 C CA . LYS A 1 96 ? -4.233 -19.415 16.220 1.00 41.25 96 LYS A CA 1
ATOM 712 C C . LYS A 1 96 ? -3.293 -18.830 17.265 1.00 41.25 96 LYS A C 1
ATOM 714 O O . LYS A 1 96 ? -2.094 -18.718 17.002 1.00 41.25 96 LYS A O 1
ATOM 719 N N . GLU A 1 97 ? -3.828 -18.461 18.424 1.00 44.28 97 GLU A N 1
ATOM 720 C CA . GLU A 1 97 ? -3.005 -18.429 19.631 1.00 44.28 97 GLU A CA 1
ATOM 721 C C . GLU A 1 97 ? -2.209 -19.744 19.680 1.00 44.28 97 GLU A C 1
ATOM 723 O O . GLU A 1 97 ? -2.760 -20.792 19.308 1.00 44.28 97 GLU A O 1
ATOM 728 N N . PRO A 1 98 ? -0.915 -19.721 20.046 1.00 41.31 98 PRO A N 1
ATOM 729 C CA . PRO A 1 98 ? -0.189 -20.961 20.259 1.00 41.31 98 PRO A CA 1
ATOM 730 C C . PRO A 1 98 ? -0.997 -21.769 21.273 1.00 41.31 98 PRO A C 1
ATOM 732 O O . PRO A 1 98 ? -1.248 -21.297 22.378 1.00 41.31 98 PRO A O 1
ATOM 735 N N . SER A 1 99 ? -1.483 -22.939 20.857 1.00 48.22 99 SER A N 1
ATOM 736 C CA . SER A 1 99 ? -2.185 -23.844 21.756 1.00 48.22 99 SER A CA 1
ATOM 737 C C . SER A 1 99 ? -1.237 -24.176 22.900 1.00 48.22 99 SER A C 1
ATOM 739 O O . SER A 1 99 ? -0.171 -24.747 22.649 1.00 48.22 99 SER A O 1
ATOM 741 N N . SER A 1 100 ? -1.620 -23.745 24.099 1.00 48.41 100 SER A N 1
ATOM 742 C CA . SER A 1 100 ? -0.995 -24.070 25.379 1.00 48.41 100 SER A CA 1
ATOM 743 C C . SER A 1 100 ? -0.814 -25.570 25.572 1.00 48.41 100 SER A C 1
ATOM 745 O O . SER A 1 100 ? -1.702 -26.331 25.119 1.00 48.41 100 SER A O 1
#

InterPro domains:
  IPR036648 Nitrile hydratase alpha /Thiocyanate hydrolase gamma superfamily [G3DSA:3.90.330.10] (7-81)
  IPR036648 Nitrile hydratase alpha /Thiocyanate hydrolase gamma superfamily [SSF56209] (13-75)

pLDDT: mean 79.07, std 17.09, range [30.44, 96.31]

Sequence (100 aa):
MARIRGGTASVLQNIGRVIAAATTDPVARKALLNDPEGMLVRAGIDPVHLAAKRVVVHEDTASTIHMVIPYELDSNRIADTDYLEDLGRAALGQCKEPSS

Foldseek 3Di:
DDDLPPDDPLLVVLVVVLVVCLVVDVVSVVCCQVCVLVSSVVSPDPCVSPVVDDDHDDDADPPDDDFDQPDDDDPVCPVPPVSVVVSVCVRVDPPPDPDD

Organism: NCBI:txid1963835

Radius of gyration: 16.31 Å; chains: 1; bounding box: 40×37×40 Å